Protein AF-A0A553FPB8-F1 (afdb_monomer)

Radius of gyration: 17.16 Å; Cα contacts (8 Å, |Δi|>4): 167; chains: 1; bounding box: 41×27×42 Å

Sequence (111 aa):
MKLQTGIYKVKLKTLIEEFAILQVYHRDRKTYYRINNGIENDIDWLTERNPCIVVKQLNQLNVQTARMEIKFRDDEGDYYSFPASNVDVIRQLFQTFPEVARALGSKIRAR

Nearest PDB structures (foldseek):
  3ua0-assembly1_B-2  TM=3.317E-01  e=4.230E+00  Bombyx mori

Foldseek 3Di:
DDDDAAWFWKFWPDPDGDIWIWGWDDDPNAIWIDTNLDDIDHPCCCVPPIPIGTDGTDPDDDDPWDKDWDWDADPVGDIDIDIDIDPVVVVVVCLVPVVVCVVSVHPDDND

Mean predicted aligned error: 10.18 Å

Solvent-accessible surface area (backbone atoms only — not comparable to full-atom values): 6867 Å² total; per-residue (Å²): 134,90,78,68,72,46,40,28,40,25,38,46,76,57,101,54,96,41,76,46,43,36,38,34,43,76,54,97,94,40,67,39,38,20,57,71,71,47,72,82,35,54,68,64,49,45,68,74,77,52,48,54,46,82,73,45,79,49,92,76,82,87,81,88,75,45,78,46,74,52,73,51,65,55,97,90,66,53,78,46,75,50,78,47,57,52,55,67,62,52,50,50,49,33,68,76,37,42,65,61,29,41,75,70,66,39,86,70,70,85,128

pLDDT: mean 77.62, std 11.14, range [42.59, 94.19]

Structure (mmCIF, N/CA/C/O backbone):
data_AF-A0A553FPB8-F1
#
_entry.id   AF-A0A553FPB8-F1
#
loop_
_atom_site.group_PDB
_atom_site.id
_atom_site.type_symbol
_atom_site.label_atom_id
_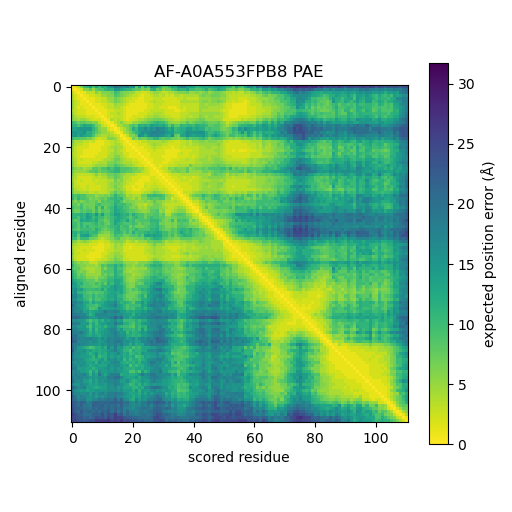atom_site.label_alt_id
_atom_site.label_comp_id
_atom_site.label_asym_id
_atom_site.label_entity_id
_atom_site.label_seq_id
_atom_site.pdbx_PDB_ins_code
_atom_site.Cartn_x
_atom_site.Cartn_y
_atom_site.Cartn_z
_atom_site.occupancy
_atom_site.B_iso_or_equiv
_atom_site.auth_seq_id
_atom_site.auth_comp_id
_atom_site.auth_asym_id
_atom_site.auth_atom_id
_atom_site.pdbx_PDB_model_num
ATOM 1 N N . MET A 1 1 ? -11.415 -6.467 18.719 1.00 59.34 1 MET A N 1
ATOM 2 C CA . MET A 1 1 ? -11.822 -5.111 18.274 1.00 59.34 1 MET A CA 1
ATOM 3 C C . MET A 1 1 ? -12.445 -5.222 16.883 1.00 59.34 1 MET A C 1
ATOM 5 O O . MET A 1 1 ? -11.793 -5.778 16.011 1.00 59.34 1 MET A O 1
ATOM 9 N N . LYS A 1 2 ? -13.694 -4.779 16.663 1.00 72.94 2 LYS A N 1
ATOM 10 C CA . LYS A 1 2 ? -14.336 -4.824 15.331 1.00 72.94 2 LYS A CA 1
ATOM 11 C C . LYS A 1 2 ? -14.095 -3.499 14.600 1.00 72.94 2 LYS A C 1
ATOM 13 O O . LYS A 1 2 ? -14.783 -2.523 14.873 1.00 72.94 2 LYS A O 1
ATOM 18 N N . LEU A 1 3 ? -13.093 -3.460 13.723 1.00 83.12 3 LEU A N 1
ATOM 19 C CA . LEU A 1 3 ? -12.855 -2.315 12.838 1.00 83.12 3 LEU A CA 1
ATOM 20 C C . LEU A 1 3 ? -13.859 -2.331 11.680 1.00 83.12 3 LEU A C 1
ATOM 22 O O . LEU A 1 3 ? -14.212 -3.402 11.183 1.00 83.12 3 LEU A O 1
ATOM 26 N N . GLN A 1 4 ? -14.305 -1.149 11.259 1.00 89.31 4 GLN A N 1
ATOM 27 C CA . GLN A 1 4 ? -15.120 -0.994 10.055 1.00 89.31 4 GLN A CA 1
ATOM 28 C C . GLN A 1 4 ? -14.233 -1.041 8.805 1.00 89.31 4 GLN A C 1
ATOM 30 O O . GLN A 1 4 ? -13.012 -0.918 8.889 1.00 89.31 4 GLN A O 1
ATOM 35 N N . THR A 1 5 ? -14.845 -1.215 7.631 1.00 89.88 5 THR A N 1
ATOM 36 C CA . THR A 1 5 ? -14.122 -1.080 6.360 1.00 89.88 5 THR A CA 1
ATOM 37 C C . THR A 1 5 ? -13.544 0.324 6.232 1.00 89.88 5 THR A C 1
ATOM 39 O O . THR A 1 5 ? -14.249 1.315 6.419 1.00 89.88 5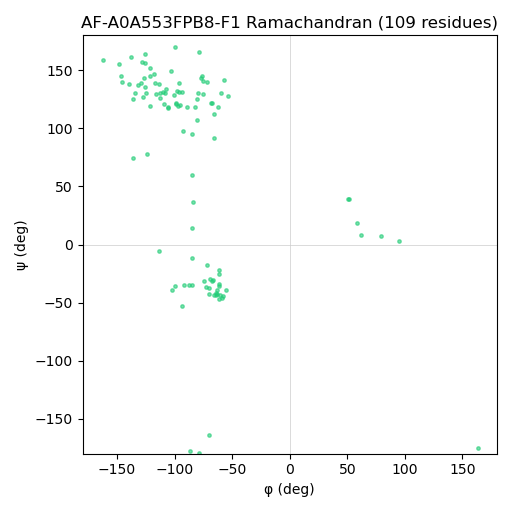 THR A O 1
ATOM 42 N N . GLY A 1 6 ? -12.262 0.413 5.895 1.00 90.00 6 GLY A N 1
ATOM 43 C CA . GLY A 1 6 ? -11.573 1.688 5.794 1.00 90.00 6 GLY A CA 1
ATOM 44 C C . GLY A 1 6 ? -10.059 1.556 5.797 1.00 90.00 6 GLY A C 1
ATOM 45 O O . GLY A 1 6 ? -9.495 0.461 5.786 1.00 90.00 6 GLY A O 1
ATOM 46 N N . ILE A 1 7 ? -9.405 2.712 5.806 1.00 90.25 7 ILE A N 1
ATOM 47 C CA . ILE A 1 7 ? -7.955 2.842 5.883 1.00 90.25 7 ILE A CA 1
ATOM 48 C C . ILE A 1 7 ? -7.622 3.421 7.255 1.00 90.25 7 ILE A C 1
ATOM 50 O O . ILE A 1 7 ? -8.218 4.409 7.671 1.00 90.25 7 ILE A O 1
ATOM 54 N N . TYR A 1 8 ? -6.677 2.822 7.965 1.00 90.94 8 TYR A N 1
ATOM 55 C CA . TYR A 1 8 ? -6.286 3.204 9.316 1.00 90.94 8 TYR A CA 1
ATOM 56 C C . TYR A 1 8 ? -4.783 3.444 9.385 1.00 90.94 8 TYR A C 1
ATOM 58 O O . TYR A 1 8 ? -3.992 2.729 8.776 1.00 90.94 8 TYR A O 1
ATOM 66 N N . LYS A 1 9 ? -4.380 4.438 10.173 1.00 91.62 9 LYS A N 1
ATOM 67 C CA . LYS A 1 9 ? -3.004 4.580 10.639 1.00 91.62 9 LYS A CA 1
ATOM 68 C C . LYS A 1 9 ? -2.812 3.632 11.815 1.00 91.62 9 LYS A C 1
ATOM 70 O O . LYS A 1 9 ? -3.538 3.736 12.807 1.00 91.62 9 LYS A O 1
ATOM 75 N N . VAL A 1 10 ? -1.815 2.764 11.729 1.00 90.38 10 VAL A N 1
ATOM 76 C CA . VAL A 1 10 ? -1.404 1.895 12.835 1.00 90.38 10 VAL A CA 1
ATOM 77 C C . VAL A 1 10 ? 0.029 2.203 13.240 1.00 90.38 10 VAL A C 1
ATOM 79 O O . VAL A 1 10 ? 0.845 2.579 12.401 1.00 90.38 10 VAL A O 1
ATOM 82 N N . LYS A 1 11 ? 0.328 2.072 14.530 1.00 89.75 11 LYS A N 1
ATOM 83 C CA . LYS A 1 11 ? 1.692 2.078 15.059 1.00 89.75 11 LYS A CA 1
ATOM 84 C C . LYS A 1 11 ? 2.146 0.631 15.193 1.00 89.75 11 LYS A C 1
ATOM 86 O O . LYS A 1 11 ? 1.486 -0.141 15.894 1.00 89.75 11 LYS A O 1
ATOM 91 N N . LEU A 1 12 ? 3.222 0.263 14.508 1.00 85.25 12 LEU A N 1
ATOM 92 C CA . LEU A 1 12 ? 3.823 -1.059 14.649 1.00 85.25 12 LEU A CA 1
ATOM 93 C C . LEU A 1 12 ? 4.586 -1.116 15.976 1.00 85.25 12 LEU A C 1
ATOM 95 O O . LEU A 1 12 ? 5.209 -0.135 16.380 1.00 85.25 12 LEU A O 1
ATOM 99 N N . LYS A 1 13 ? 4.524 -2.249 16.680 1.00 76.56 13 LYS A N 1
ATOM 100 C CA . LYS A 1 13 ? 5.360 -2.486 17.866 1.00 76.56 13 LYS A CA 1
ATOM 101 C C . LYS A 1 13 ? 6.731 -3.029 17.448 1.00 76.56 13 LYS A C 1
ATOM 103 O O . LYS A 1 13 ? 7.093 -4.146 17.800 1.00 76.56 13 LYS A O 1
ATOM 108 N N . THR A 1 14 ? 7.462 -2.260 16.651 1.00 72.31 14 THR A N 1
ATOM 109 C CA . THR A 1 14 ? 8.851 -2.549 16.271 1.00 72.31 14 THR A CA 1
ATOM 110 C C . THR A 1 14 ? 9.818 -1.719 17.127 1.00 72.31 14 THR A C 1
ATOM 112 O O . THR A 1 14 ? 9.398 -0.848 17.889 1.00 72.31 14 THR A O 1
ATOM 115 N N . LEU A 1 15 ? 11.122 -2.014 17.045 1.00 61.19 15 LEU A N 1
ATOM 116 C CA . LEU A 1 15 ? 12.182 -1.284 17.767 1.00 61.19 15 LEU A CA 1
ATOM 117 C C . LEU A 1 15 ? 12.271 0.202 17.373 1.00 61.19 15 LEU A C 1
ATOM 119 O O . LEU A 1 15 ? 12.799 1.011 18.128 1.00 61.19 15 LEU A O 1
ATOM 123 N N . ILE A 1 16 ? 11.756 0.547 16.194 1.00 69.88 16 ILE A N 1
ATOM 124 C CA . ILE A 1 16 ? 11.711 1.899 15.645 1.00 69.88 16 ILE A CA 1
ATOM 125 C C . ILE A 1 16 ? 10.240 2.306 15.583 1.00 69.88 16 ILE A C 1
ATOM 127 O O . ILE A 1 16 ? 9.393 1.495 15.216 1.00 69.88 16 ILE A O 1
ATOM 131 N N . GLU A 1 17 ? 9.912 3.548 15.948 1.00 65.81 17 GLU A N 1
ATOM 132 C CA . GLU A 1 17 ? 8.542 4.046 15.811 1.00 65.81 17 GLU A CA 1
ATOM 133 C C . GLU A 1 17 ? 8.149 4.148 14.334 1.00 65.81 17 GLU A C 1
ATOM 135 O O . GLU A 1 17 ? 8.337 5.174 13.684 1.00 65.81 17 GLU A O 1
ATOM 140 N N . GLU A 1 18 ? 7.561 3.077 13.812 1.00 82.88 18 GLU A N 1
ATOM 141 C CA . GLU A 1 18 ? 7.079 3.022 12.442 1.00 82.88 18 GLU A CA 1
ATOM 142 C C . GLU A 1 18 ? 5.553 3.034 12.402 1.00 82.88 18 GLU A C 1
ATOM 144 O O . G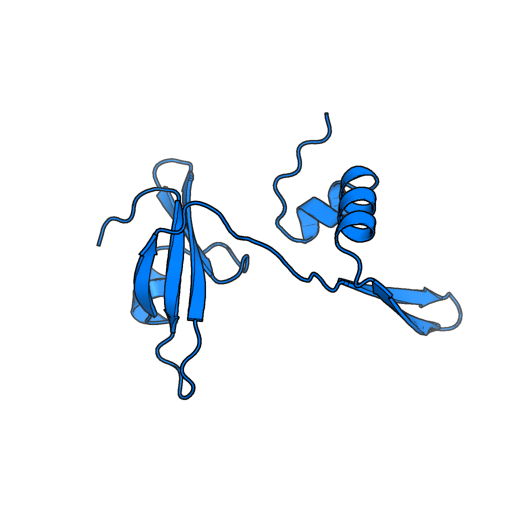LU A 1 18 ? 4.849 2.283 13.092 1.00 82.88 18 GLU A O 1
ATOM 149 N N . PHE A 1 19 ? 5.028 3.922 11.563 1.00 88.19 19 PHE A N 1
ATOM 150 C CA . PHE A 1 19 ? 3.616 3.947 11.232 1.00 88.19 19 PHE A CA 1
ATOM 151 C C . PHE A 1 19 ? 3.382 3.196 9.934 1.00 88.19 19 PHE A C 1
ATOM 153 O O . PHE A 1 19 ? 4.119 3.360 8.966 1.00 88.19 19 PHE A O 1
ATOM 160 N N . ALA A 1 20 ? 2.302 2.429 9.901 1.00 87.62 20 ALA A N 1
ATOM 161 C CA . ALA A 1 20 ? 1.870 1.718 8.716 1.00 87.62 20 ALA A CA 1
ATOM 162 C C . ALA A 1 20 ? 0.418 2.059 8.378 1.00 87.62 20 ALA A C 1
ATOM 164 O O . ALA A 1 20 ? -0.338 2.597 9.199 1.00 87.62 20 ALA A O 1
ATOM 165 N N . ILE A 1 21 ? 0.028 1.729 7.152 1.00 89.38 21 ILE A N 1
ATOM 166 C CA . ILE A 1 21 ? -1.352 1.824 6.694 1.00 89.38 21 ILE A CA 1
ATOM 167 C C . ILE A 1 21 ? -1.993 0.451 6.833 1.00 89.38 21 ILE A C 1
ATOM 169 O O . ILE A 1 21 ? -1.559 -0.494 6.186 1.00 89.38 21 ILE A O 1
ATOM 173 N N . LEU A 1 22 ? -3.049 0.350 7.631 1.00 88.56 22 LEU A N 1
ATOM 174 C CA . LEU A 1 22 ? -3.903 -0.826 7.711 1.00 88.56 22 LEU A CA 1
ATOM 175 C C . LEU A 1 22 ? -5.158 -0.607 6.865 1.00 88.56 22 LEU A C 1
ATOM 177 O O . LEU A 1 22 ? -5.937 0.304 7.126 1.00 88.56 22 LEU A O 1
ATOM 181 N N . GLN A 1 23 ? -5.387 -1.462 5.880 1.00 88.81 23 GLN A N 1
ATOM 182 C CA . GLN A 1 23 ? -6.647 -1.533 5.150 1.00 88.81 23 GLN A CA 1
ATOM 183 C C . GLN A 1 23 ? -7.519 -2.630 5.741 1.00 88.81 23 GLN A C 1
ATOM 185 O O . GLN A 1 23 ? -7.065 -3.762 5.902 1.00 88.81 23 GLN A O 1
ATOM 190 N N . VAL A 1 24 ? -8.774 -2.291 6.011 1.00 89.31 24 VAL A N 1
ATOM 191 C CA . VAL A 1 24 ? -9.813 -3.208 6.477 1.00 89.31 24 VAL A CA 1
ATOM 192 C C . VAL A 1 24 ? -10.895 -3.265 5.410 1.00 89.31 24 VAL A C 1
ATOM 194 O O . VAL A 1 24 ? -11.368 -2.223 4.956 1.00 89.31 24 VAL A O 1
ATOM 197 N N . TYR A 1 25 ? -11.295 -4.462 5.001 1.00 88.62 25 TYR A N 1
ATOM 198 C CA . TYR A 1 25 ? -12.408 -4.665 4.070 1.00 88.62 25 TYR A CA 1
ATOM 199 C C . TYR A 1 25 ? -13.126 -5.977 4.373 1.00 88.62 25 TYR A C 1
ATOM 201 O O . TYR A 1 25 ? -12.549 -6.902 4.945 1.00 88.62 25 TYR A O 1
ATOM 209 N N . HIS A 1 26 ? -14.396 -6.057 3.980 1.00 86.56 26 HIS A N 1
ATOM 210 C CA . HIS A 1 26 ? -15.206 -7.261 4.139 1.00 86.56 26 HIS A CA 1
ATOM 211 C C . HIS A 1 26 ? -15.429 -7.941 2.789 1.00 86.56 26 HIS A C 1
ATOM 213 O O . HIS A 1 26 ? -15.775 -7.288 1.803 1.00 86.56 26 HIS A O 1
ATOM 219 N N . ARG A 1 27 ? -15.247 -9.258 2.750 1.00 84.25 27 ARG A N 1
ATOM 220 C CA . ARG A 1 27 ? -15.529 -10.110 1.590 1.00 84.25 27 ARG A CA 1
ATOM 221 C C . ARG A 1 27 ? -16.026 -11.460 2.101 1.00 84.25 27 ARG A C 1
ATOM 223 O O . ARG A 1 27 ? -15.526 -11.946 3.105 1.00 84.25 27 ARG A O 1
ATOM 230 N N . ASP A 1 28 ? -17.031 -12.046 1.453 1.00 85.44 28 ASP A N 1
ATOM 231 C CA . ASP A 1 28 ? -17.542 -13.387 1.788 1.00 85.44 28 ASP A CA 1
ATOM 232 C C . ASP A 1 28 ? -17.875 -13.563 3.291 1.00 85.44 28 ASP A C 1
ATOM 234 O O . ASP A 1 28 ? -17.603 -14.596 3.898 1.00 85.44 28 ASP A O 1
ATOM 238 N N . ARG A 1 29 ? -18.446 -12.512 3.911 1.00 83.06 29 ARG A N 1
ATOM 239 C CA . ARG A 1 29 ? -18.754 -12.398 5.359 1.00 83.06 29 ARG A CA 1
ATOM 240 C C . ARG A 1 29 ? -17.542 -12.462 6.303 1.00 83.06 29 ARG A C 1
ATOM 242 O O . ARG A 1 29 ? -17.723 -12.483 7.518 1.00 83.06 29 ARG A O 1
ATOM 249 N N . LYS A 1 30 ? -16.322 -12.444 5.769 1.00 84.69 30 LYS A N 1
ATOM 250 C CA . LYS A 1 30 ? -15.068 -12.365 6.520 1.00 84.69 30 LYS A CA 1
ATOM 251 C C . LYS A 1 30 ? -14.493 -10.954 6.460 1.00 84.69 30 LYS A C 1
ATOM 253 O O . LYS A 1 30 ? -14.698 -10.215 5.495 1.00 84.69 30 LYS A O 1
ATOM 258 N N . THR A 1 31 ? -13.787 -10.575 7.518 1.00 85.25 31 THR A N 1
ATOM 259 C CA . THR A 1 31 ? -13.022 -9.327 7.577 1.00 85.25 31 THR A CA 1
ATOM 260 C C . THR A 1 31 ? -11.573 -9.635 7.270 1.00 85.25 31 THR A C 1
ATOM 262 O O . THR A 1 31 ? -11.002 -10.554 7.852 1.00 85.25 31 THR A O 1
ATOM 265 N N . TYR A 1 32 ? -10.996 -8.842 6.382 1.00 85.94 32 TYR A N 1
ATOM 266 C CA . TYR A 1 32 ? -9.630 -8.991 5.925 1.00 85.94 32 TYR A CA 1
ATOM 267 C C . TYR A 1 32 ? -8.825 -7.737 6.206 1.00 85.94 32 TYR A C 1
ATOM 269 O O . TYR A 1 32 ? -9.352 -6.618 6.213 1.00 85.94 32 TYR A O 1
ATOM 277 N N . TYR A 1 33 ? -7.529 -7.952 6.386 1.00 85.94 33 TYR A N 1
ATOM 278 C CA . TYR A 1 33 ? -6.578 -6.937 6.792 1.00 85.94 33 TYR A CA 1
ATOM 279 C C . TYR A 1 33 ? -5.378 -6.936 5.846 1.00 85.94 33 TYR A C 1
ATOM 281 O O . TYR A 1 33 ? -4.896 -7.991 5.434 1.00 85.94 33 TYR A O 1
ATOM 289 N N . ARG A 1 34 ? -4.890 -5.747 5.480 1.00 86.06 34 ARG A N 1
ATOM 290 C CA . ARG A 1 34 ? -3.625 -5.571 4.744 1.00 86.06 34 ARG A CA 1
ATOM 291 C C . ARG A 1 34 ? -2.831 -4.434 5.356 1.00 86.06 34 ARG A C 1
ATOM 293 O O . ARG A 1 34 ? -3.346 -3.322 5.447 1.00 86.06 34 ARG A O 1
ATOM 300 N N . ILE A 1 35 ? -1.584 -4.690 5.731 1.00 84.81 35 ILE A N 1
ATOM 301 C CA . ILE A 1 35 ? -0.647 -3.634 6.128 1.00 84.81 35 ILE A CA 1
ATOM 302 C C . ILE A 1 35 ? 0.176 -3.216 4.906 1.00 84.81 35 ILE A C 1
ATOM 304 O O . ILE A 1 35 ? 0.698 -4.075 4.205 1.00 84.81 35 ILE A O 1
ATOM 308 N N . ASN A 1 36 ? 0.278 -1.910 4.644 1.00 81.25 36 ASN A N 1
ATOM 309 C CA . ASN A 1 36 ? 1.057 -1.304 3.555 1.00 81.25 36 ASN A CA 1
ATOM 310 C C . ASN A 1 36 ? 0.787 -1.926 2.170 1.00 81.25 36 ASN A C 1
ATOM 312 O O . ASN A 1 36 ? 1.708 -2.106 1.382 1.00 81.25 36 ASN A O 1
ATOM 316 N N . ASN A 1 37 ? -0.475 -2.268 1.876 1.00 70.81 37 ASN A N 1
ATOM 317 C CA . ASN A 1 37 ? -0.881 -2.997 0.661 1.00 70.81 37 ASN A CA 1
ATOM 318 C C . ASN A 1 37 ? -0.219 -4.378 0.478 1.00 70.81 37 ASN A C 1
ATOM 320 O O . ASN A 1 37 ? -0.229 -4.916 -0.625 1.00 70.81 37 ASN A O 1
ATOM 324 N N . GLY A 1 38 ? 0.333 -4.964 1.542 1.00 70.62 38 GLY A N 1
ATOM 325 C CA . GLY A 1 38 ? 0.890 -6.310 1.530 1.00 70.62 38 GLY A CA 1
ATOM 326 C C . GLY A 1 38 ? -0.174 -7.404 1.405 1.00 70.62 38 GLY A C 1
ATOM 327 O O . GLY A 1 38 ? -1.332 -7.163 1.053 1.00 70.62 38 GLY A O 1
ATOM 328 N N . ILE A 1 39 ? 0.240 -8.630 1.722 1.00 75.12 39 ILE A N 1
ATOM 329 C CA . ILE A 1 39 ? -0.603 -9.826 1.631 1.00 75.12 39 ILE A CA 1
ATOM 330 C C . ILE A 1 39 ? -1.873 -9.657 2.482 1.00 75.12 39 ILE A C 1
ATOM 332 O O . ILE A 1 39 ? -1.863 -9.064 3.564 1.00 75.12 39 ILE A O 1
ATOM 336 N N . GLU A 1 40 ? -2.983 -10.164 1.953 1.00 79.88 40 GLU A N 1
ATOM 337 C CA . GLU A 1 40 ? -4.256 -10.272 2.659 1.00 79.88 40 GLU A CA 1
ATOM 338 C C . GLU A 1 40 ? -4.135 -11.291 3.786 1.00 79.88 40 GLU A C 1
ATOM 340 O O . GLU A 1 40 ? -3.803 -12.447 3.546 1.00 79.88 40 GLU A O 1
ATOM 345 N N . ASN A 1 41 ? -4.403 -10.851 5.010 1.00 76.56 41 ASN A N 1
ATOM 346 C CA . ASN A 1 41 ? -4.359 -11.703 6.186 1.00 76.56 41 ASN A CA 1
ATOM 347 C C . ASN A 1 41 ? -5.684 -11.633 6.953 1.00 76.56 41 ASN A C 1
ATOM 349 O O . ASN A 1 41 ? -6.442 -10.658 6.852 1.00 76.56 41 ASN A O 1
ATOM 353 N N . ASP A 1 42 ? -5.958 -12.686 7.714 1.00 75.62 42 ASP A N 1
ATOM 354 C CA . ASP A 1 42 ? -7.052 -12.733 8.675 1.00 75.62 42 ASP A CA 1
ATOM 355 C C . ASP A 1 42 ? -6.696 -11.987 9.974 1.00 75.62 42 ASP A C 1
ATOM 357 O O . ASP A 1 42 ? -5.650 -11.342 10.098 1.00 75.62 42 ASP A O 1
ATOM 361 N N . ILE A 1 43 ? -7.635 -11.990 10.921 1.00 68.75 43 ILE A N 1
ATOM 362 C CA . ILE A 1 43 ? -7.525 -11.213 12.158 1.00 68.75 43 ILE A CA 1
ATOM 363 C C . ILE A 1 43 ? -6.399 -11.713 13.070 1.00 68.75 43 ILE A C 1
ATOM 365 O O . ILE A 1 43 ? -5.780 -10.896 13.753 1.00 68.75 43 ILE A O 1
ATOM 369 N N . ASP A 1 44 ? -6.100 -13.012 13.027 1.00 63.59 44 ASP A N 1
ATOM 370 C CA . ASP A 1 44 ? -5.125 -13.658 13.908 1.00 63.59 44 ASP A CA 1
ATOM 371 C C . ASP A 1 44 ? -3.707 -13.155 13.596 1.00 63.59 44 ASP A C 1
ATOM 373 O O . ASP A 1 44 ? -2.889 -12.929 14.492 1.00 63.59 44 ASP A O 1
ATOM 377 N N . TRP A 1 45 ? -3.444 -12.818 12.329 1.00 62.84 45 TRP A N 1
ATOM 378 C CA . TRP A 1 45 ? -2.181 -12.218 11.900 1.00 62.84 45 TRP A CA 1
ATOM 379 C C . TRP A 1 45 ? -1.875 -10.859 12.560 1.00 62.84 45 TRP A C 1
ATOM 381 O O . TRP A 1 45 ? -0.714 -10.571 12.868 1.00 62.84 45 TRP A O 1
ATOM 391 N N . LEU A 1 46 ? -2.893 -10.026 12.813 1.00 64.31 46 LEU A N 1
ATOM 392 C CA . LEU A 1 46 ? -2.727 -8.707 13.446 1.00 64.31 46 LEU A CA 1
ATOM 393 C C . LEU A 1 46 ? -2.458 -8.789 14.949 1.00 64.31 46 LEU A C 1
ATOM 395 O O . LEU A 1 46 ? -1.814 -7.900 15.508 1.00 64.31 46 LEU A O 1
ATOM 399 N N . THR A 1 47 ? -2.997 -9.805 15.618 1.00 65.00 47 THR A N 1
ATOM 400 C CA . THR A 1 47 ? -2.893 -9.953 17.073 1.00 65.00 47 THR A CA 1
ATOM 401 C C . THR A 1 47 ? -1.689 -10.781 17.493 1.00 65.00 47 THR A C 1
ATOM 403 O O . THR A 1 47 ? -1.080 -10.457 18.510 1.00 65.00 47 THR A O 1
ATOM 406 N N . GLU A 1 48 ? -1.318 -11.801 16.717 1.00 65.31 48 GLU A N 1
ATOM 407 C CA . GLU A 1 48 ? -0.281 -12.760 17.113 1.00 65.31 48 GLU A CA 1
ATOM 408 C C . GLU A 1 48 ? 1.069 -12.509 16.435 1.00 65.31 48 GLU A C 1
ATOM 410 O O . GLU A 1 48 ? 2.109 -12.636 17.078 1.00 65.31 48 GLU A O 1
ATOM 415 N N . ARG A 1 49 ? 1.077 -12.138 15.146 1.00 63.12 49 ARG A N 1
ATOM 416 C CA . ARG A 1 49 ? 2.321 -12.045 14.356 1.00 63.12 49 ARG A CA 1
ATOM 417 C 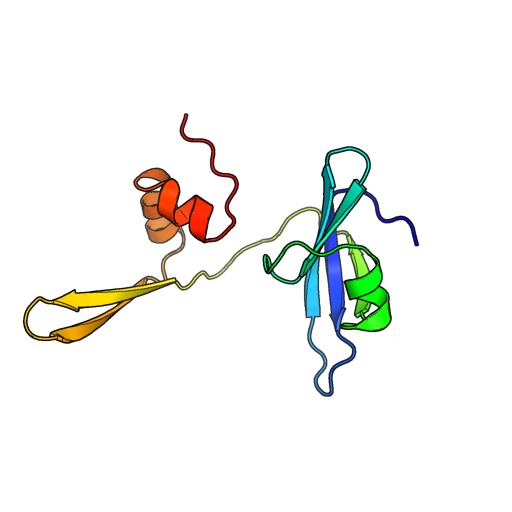C . ARG A 1 49 ? 2.872 -10.633 14.218 1.00 63.12 49 ARG A C 1
ATOM 419 O O . ARG A 1 49 ? 4.085 -10.465 14.210 1.00 63.12 49 ARG A O 1
ATOM 426 N N . ASN A 1 50 ? 2.009 -9.626 14.104 1.00 66.94 50 ASN A N 1
ATOM 427 C CA . ASN A 1 50 ? 2.418 -8.225 13.968 1.00 66.94 50 ASN A CA 1
ATOM 428 C C . ASN A 1 50 ? 1.562 -7.322 14.859 1.00 66.94 50 ASN A C 1
ATOM 430 O O . ASN A 1 50 ? 0.689 -6.606 14.353 1.00 66.94 50 ASN A O 1
ATOM 434 N N . PRO A 1 51 ? 1.792 -7.338 16.186 1.00 72.50 51 PRO A N 1
ATOM 435 C CA . PRO A 1 51 ? 0.986 -6.558 17.103 1.00 72.50 51 PRO A CA 1
ATOM 436 C C . PRO A 1 51 ? 1.142 -5.073 16.777 1.00 72.50 51 PRO A C 1
ATOM 438 O O . PRO A 1 51 ? 2.226 -4.492 16.865 1.00 72.50 51 PRO A O 1
ATOM 441 N N . CYS A 1 52 ? 0.036 -4.441 16.407 1.00 82.31 52 CYS A N 1
ATOM 442 C CA . CYS A 1 52 ? -0.012 -3.019 16.110 1.00 82.31 52 CYS A CA 1
ATOM 443 C C . CYS A 1 52 ? -1.135 -2.337 16.891 1.00 82.31 52 CYS A C 1
ATOM 445 O O . CYS A 1 52 ? -2.090 -2.965 17.348 1.00 82.31 52 CYS A O 1
ATOM 447 N N . ILE A 1 53 ? -0.996 -1.028 17.075 1.00 87.75 53 ILE A N 1
ATOM 448 C CA . ILE A 1 53 ? -1.976 -0.198 17.772 1.00 87.75 53 ILE A CA 1
ATOM 449 C C . ILE A 1 53 ? -2.654 0.683 16.732 1.00 87.75 53 ILE A C 1
ATOM 451 O O . ILE A 1 53 ? -1.988 1.458 16.043 1.00 87.75 53 ILE A O 1
ATOM 455 N N . VAL A 1 54 ? -3.977 0.578 16.614 1.00 88.25 54 VAL A N 1
ATOM 456 C CA . VAL A 1 54 ? -4.755 1.482 15.759 1.00 88.25 54 VAL A CA 1
ATOM 457 C C . VAL A 1 54 ? -4.727 2.878 16.365 1.00 88.25 54 VAL A C 1
ATOM 459 O O . VAL A 1 54 ? -5.136 3.072 17.503 1.00 88.25 54 VAL A O 1
ATOM 462 N N . VAL A 1 55 ? -4.231 3.844 15.592 1.00 91.00 55 VAL A N 1
ATOM 463 C CA . VAL A 1 55 ? -4.103 5.243 16.017 1.00 91.00 55 VAL A CA 1
ATOM 464 C C . VAL A 1 55 ? -5.332 6.040 15.594 1.00 91.00 55 VAL A C 1
ATOM 466 O O . VAL A 1 55 ? -5.940 6.718 16.414 1.00 91.00 55 VAL A O 1
ATOM 469 N N . LYS A 1 56 ? -5.689 5.989 14.303 1.00 92.50 56 LYS A N 1
ATOM 470 C CA . LYS A 1 56 ? -6.859 6.691 13.749 1.00 92.50 56 LYS A CA 1
ATOM 471 C C . LYS A 1 56 ? -7.281 6.136 12.393 1.00 92.50 56 LYS A C 1
ATOM 473 O O . LYS A 1 56 ? -6.460 5.563 11.680 1.00 92.50 56 LYS A O 1
ATOM 478 N N . GLN A 1 57 ? -8.531 6.379 12.011 1.00 92.50 57 GLN A N 1
ATOM 479 C CA . GLN A 1 57 ? -8.997 6.193 10.637 1.00 92.50 57 GLN A CA 1
ATOM 480 C C . GLN A 1 57 ? -8.512 7.347 9.746 1.00 92.50 57 GLN A C 1
ATOM 482 O O . GLN A 1 57 ? -8.385 8.489 10.193 1.00 92.50 57 GLN A O 1
ATOM 487 N N . LEU A 1 58 ? -8.199 7.037 8.492 1.00 88.94 58 LEU A N 1
ATOM 488 C CA . LEU A 1 58 ? -7.755 7.969 7.464 1.00 88.94 58 LEU A CA 1
ATOM 489 C C . LEU A 1 58 ? -8.840 8.058 6.390 1.00 88.94 58 LEU A C 1
ATOM 491 O O . LEU A 1 58 ? -9.241 7.043 5.825 1.00 88.94 58 LEU A O 1
ATOM 495 N N . ASN A 1 59 ? -9.287 9.278 6.097 1.00 82.12 59 ASN A N 1
ATOM 496 C CA . ASN A 1 59 ? -10.325 9.515 5.091 1.00 82.12 59 ASN A CA 1
ATOM 497 C C . ASN A 1 59 ? -9.731 9.676 3.687 1.00 82.12 59 ASN A C 1
ATOM 499 O O . ASN A 1 59 ? -10.334 9.256 2.706 1.00 82.12 59 ASN A O 1
ATOM 503 N N . GLN A 1 60 ? -8.541 10.277 3.594 1.00 76.88 60 GLN A N 1
ATOM 504 C CA . GLN A 1 60 ? -7.808 10.486 2.349 1.00 76.88 60 GLN A CA 1
ATOM 505 C C . GLN A 1 60 ? -6.304 10.388 2.614 1.00 76.88 60 GLN A C 1
ATOM 507 O O . GLN A 1 60 ? -5.818 10.794 3.672 1.00 76.88 60 GLN A O 1
ATOM 512 N N . LEU A 1 61 ? -5.573 9.846 1.643 1.00 77.62 61 LEU A N 1
ATOM 513 C CA . LEU A 1 61 ? -4.115 9.828 1.633 1.00 77.62 61 LEU A CA 1
ATOM 514 C C . LEU A 1 61 ? -3.641 10.855 0.608 1.00 77.62 61 LEU A C 1
ATOM 516 O O . LEU A 1 61 ? -3.940 10.723 -0.577 1.00 77.62 61 LEU A O 1
ATOM 520 N N . ASN A 1 62 ? -2.900 11.864 1.061 1.00 77.69 62 ASN A N 1
ATOM 521 C CA . ASN A 1 62 ? -2.215 12.777 0.156 1.00 77.69 62 ASN A CA 1
ATOM 522 C C . ASN A 1 62 ? -0.867 12.159 -0.238 1.00 77.69 62 ASN A C 1
ATOM 524 O O . ASN A 1 62 ? 0.106 12.241 0.512 1.00 77.69 62 ASN A O 1
ATOM 528 N N . VAL A 1 63 ? -0.838 11.477 -1.380 1.00 73.38 63 VAL A N 1
ATOM 529 C CA . VAL A 1 63 ? 0.381 10.856 -1.907 1.00 73.38 63 VAL A CA 1
ATOM 530 C C . VAL A 1 63 ? 1.212 11.931 -2.603 1.00 73.38 63 VAL A C 1
ATOM 532 O O . VAL A 1 63 ? 0.850 12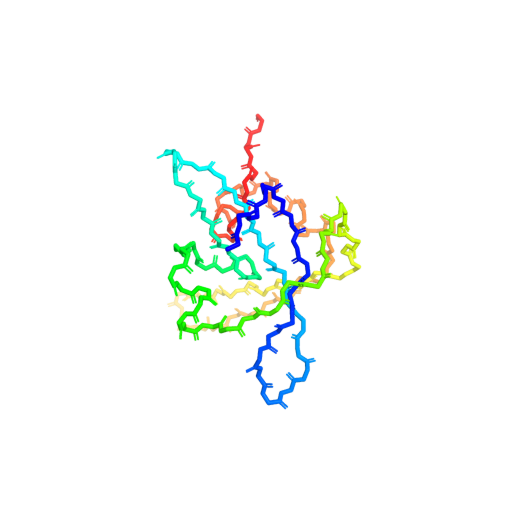.378 -3.686 1.00 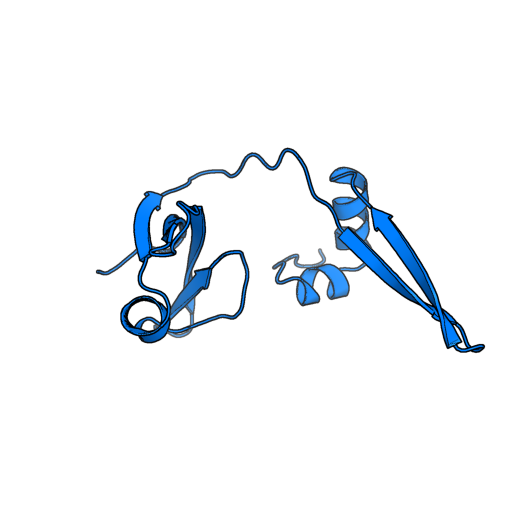73.38 63 VAL A O 1
ATOM 535 N N . GLN A 1 64 ? 2.321 12.334 -1.980 1.00 73.12 64 GLN A N 1
ATOM 536 C CA . GLN A 1 64 ? 3.226 13.354 -2.529 1.00 73.12 64 GLN A CA 1
ATOM 537 C C . GLN A 1 64 ? 4.252 12.771 -3.508 1.00 73.12 64 GLN A C 1
ATOM 539 O O . GLN A 1 64 ? 4.584 13.405 -4.504 1.00 73.12 64 GLN A O 1
ATOM 544 N N . THR A 1 65 ? 4.715 11.545 -3.249 1.00 71.25 65 THR A N 1
ATOM 545 C CA . THR A 1 65 ? 5.765 10.883 -4.033 1.00 71.25 65 THR A CA 1
ATOM 546 C C . THR A 1 65 ? 5.417 9.411 -4.213 1.00 71.25 65 THR A C 1
ATOM 548 O O . THR A 1 65 ? 4.999 8.751 -3.262 1.00 71.25 65 THR A O 1
ATOM 551 N N . ALA A 1 66 ? 5.625 8.878 -5.416 1.00 72.00 66 ALA A N 1
ATOM 552 C CA . ALA A 1 66 ? 5.596 7.444 -5.686 1.00 72.00 66 ALA A CA 1
ATOM 553 C C . ALA A 1 66 ? 6.832 7.075 -6.503 1.00 72.00 66 ALA A C 1
ATOM 555 O O . ALA A 1 66 ? 7.193 7.792 -7.430 1.00 72.00 66 ALA A O 1
ATOM 556 N N . ARG A 1 67 ? 7.483 5.962 -6.165 1.00 74.75 67 ARG A N 1
ATOM 557 C CA . ARG A 1 67 ? 8.635 5.446 -6.906 1.00 74.75 67 ARG A CA 1
ATOM 558 C C . ARG A 1 67 ? 8.355 4.008 -7.311 1.00 74.75 67 ARG A C 1
ATOM 560 O O . ARG A 1 67 ? 7.973 3.197 -6.475 1.00 74.75 67 ARG A O 1
ATOM 567 N N . MET A 1 68 ? 8.561 3.716 -8.582 1.00 76.88 68 MET A N 1
ATOM 568 C CA . MET A 1 68 ? 8.499 2.388 -9.171 1.00 76.88 68 MET A CA 1
ATOM 569 C C . MET A 1 68 ? 9.853 2.095 -9.806 1.00 76.88 68 MET A C 1
ATOM 571 O O . MET A 1 68 ? 10.515 2.996 -10.314 1.00 76.88 68 MET A O 1
ATOM 575 N N . GLU A 1 69 ? 10.283 0.846 -9.751 1.00 82.25 69 GLU A N 1
ATOM 576 C CA . GLU A 1 69 ? 11.508 0.389 -10.394 1.00 82.25 69 GLU A CA 1
ATOM 577 C C . GLU A 1 69 ? 11.118 -0.715 -11.371 1.00 82.25 69 GLU A C 1
ATOM 579 O O . GLU A 1 69 ? 10.526 -1.714 -10.961 1.00 82.25 69 GLU A O 1
ATOM 584 N N . ILE A 1 70 ? 11.396 -0.512 -12.658 1.00 75.00 70 ILE A N 1
ATOM 585 C CA . ILE A 1 70 ? 11.164 -1.533 -13.678 1.00 75.00 70 ILE A CA 1
ATOM 586 C C . ILE A 1 70 ? 12.496 -2.215 -13.938 1.00 75.00 70 ILE A C 1
ATOM 588 O O . ILE A 1 70 ? 13.467 -1.555 -14.303 1.00 75.00 70 ILE A O 1
ATOM 592 N N . LYS A 1 71 ? 12.517 -3.533 -13.736 1.00 81.19 71 LYS A N 1
ATOM 593 C CA . LYS A 1 71 ? 13.676 -4.387 -13.988 1.00 81.19 71 LYS A CA 1
ATOM 594 C C . LYS A 1 71 ? 13.370 -5.305 -15.150 1.00 81.19 71 LYS A C 1
ATOM 596 O O . LYS A 1 71 ? 12.331 -5.962 -15.144 1.00 81.19 71 LYS A O 1
ATOM 601 N N . PHE A 1 72 ? 14.275 -5.366 -16.110 1.00 83.06 72 PHE A N 1
ATOM 602 C CA . PHE A 1 72 ? 14.187 -6.311 -17.210 1.00 83.06 72 PHE A CA 1
ATOM 603 C C . PHE A 1 72 ? 15.553 -6.915 -17.496 1.00 83.06 72 PHE A C 1
ATOM 605 O O . PHE A 1 72 ? 16.586 -6.413 -17.046 1.00 83.06 72 PHE A O 1
ATOM 612 N N . ARG A 1 73 ? 15.510 -8.042 -18.194 1.00 94.19 73 ARG A N 1
ATOM 613 C CA . ARG A 1 73 ? 16.669 -8.794 -18.635 1.00 94.19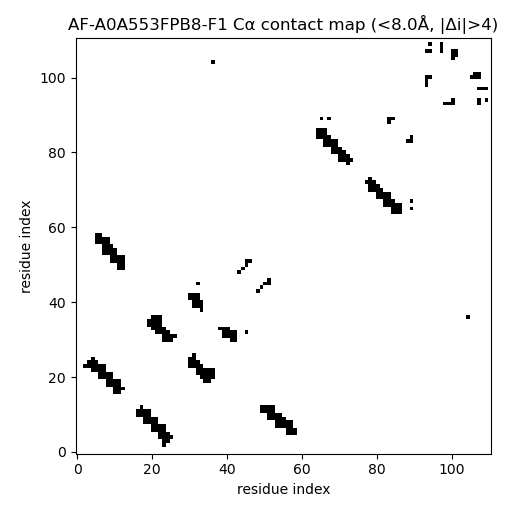 73 ARG A CA 1
ATOM 614 C C . ARG A 1 73 ? 16.547 -8.986 -20.137 1.00 94.19 73 ARG A C 1
ATOM 616 O O . ARG A 1 73 ? 15.441 -9.276 -20.593 1.00 94.19 73 ARG A O 1
ATOM 623 N N . ASP A 1 74 ? 17.630 -8.790 -20.868 1.00 90.75 74 ASP A N 1
ATOM 624 C CA . ASP A 1 74 ? 17.666 -9.103 -22.294 1.00 90.75 74 ASP A CA 1
ATOM 625 C C . ASP A 1 74 ? 18.035 -10.575 -22.553 1.00 90.75 74 ASP A C 1
ATOM 627 O O . ASP A 1 74 ? 18.204 -11.377 -21.628 1.00 90.75 74 ASP A O 1
ATOM 631 N N . ASP A 1 75 ? 18.132 -10.933 -23.830 1.00 92.19 75 ASP A N 1
ATOM 632 C CA . ASP A 1 75 ? 18.462 -12.291 -24.260 1.00 92.19 75 ASP A CA 1
ATOM 633 C C . ASP A 1 75 ? 19.937 -12.657 -23.993 1.00 92.19 75 ASP A C 1
ATOM 635 O O . ASP A 1 75 ? 20.278 -13.840 -23.941 1.00 92.19 75 ASP A O 1
ATOM 639 N N . GLU A 1 76 ? 20.803 -11.661 -23.771 1.00 93.44 76 GLU A N 1
ATOM 640 C CA . GLU A 1 76 ? 22.216 -11.834 -23.405 1.00 93.44 76 GLU A CA 1
ATOM 641 C C . GLU A 1 76 ? 22.400 -12.016 -21.885 1.00 93.44 76 GLU A C 1
ATOM 643 O O . GLU A 1 76 ? 23.442 -12.480 -21.417 1.00 93.44 76 GLU A O 1
ATOM 648 N N . GLY A 1 77 ? 21.345 -11.759 -21.106 1.00 90.19 77 GLY A N 1
ATOM 649 C CA . GLY A 1 77 ? 21.306 -11.933 -19.659 1.00 90.19 77 GLY A CA 1
ATOM 650 C C . GLY A 1 77 ? 21.618 -10.664 -18.867 1.00 90.19 77 GLY A C 1
ATOM 651 O O . GLY A 1 77 ? 21.618 -10.734 -17.627 1.00 90.19 77 GLY A O 1
ATOM 652 N N . ASP A 1 78 ? 21.820 -9.536 -19.547 1.00 92.44 78 ASP A N 1
ATOM 653 C CA . ASP A 1 78 ? 22.125 -8.244 -18.950 1.00 92.44 78 ASP A CA 1
ATOM 654 C C . ASP A 1 78 ? 20.903 -7.661 -18.248 1.00 92.44 78 ASP A C 1
ATOM 656 O O . ASP A 1 78 ? 19.760 -7.758 -18.700 1.00 92.44 78 ASP A O 1
ATOM 660 N N . TYR A 1 79 ? 21.152 -7.064 -17.084 1.00 90.00 79 TYR A N 1
ATOM 661 C CA . TYR A 1 79 ? 20.111 -6.505 -16.237 1.00 90.00 79 TYR A CA 1
ATOM 662 C C . TYR A 1 79 ? 20.026 -4.999 -16.391 1.00 90.00 79 TYR A C 1
ATOM 664 O O . TYR A 1 79 ? 20.984 -4.266 -16.147 1.00 90.00 79 TYR A O 1
ATOM 672 N N . TYR A 1 80 ? 18.812 -4.537 -16.647 1.00 79.12 80 TYR A N 1
ATOM 673 C CA . TYR A 1 80 ? 18.492 -3.126 -16.721 1.00 79.12 80 TYR A CA 1
ATOM 674 C C . TYR A 1 80 ? 17.497 -2.780 -15.625 1.00 79.12 80 TYR A C 1
ATOM 676 O O . TYR A 1 80 ? 16.558 -3.530 -15.347 1.00 79.12 80 TYR A O 1
ATOM 684 N N . SER A 1 81 ? 17.702 -1.625 -14.999 1.00 82.69 81 SER A N 1
ATOM 685 C CA . SER A 1 81 ? 16.758 -1.053 -14.050 1.00 82.69 81 SER A CA 1
ATOM 686 C C . SER A 1 81 ? 16.570 0.420 -14.355 1.00 82.69 81 SER A C 1
ATOM 688 O O . SER A 1 81 ? 17.550 1.156 -14.477 1.00 82.69 81 SER A O 1
ATOM 690 N N . PHE A 1 82 ? 15.319 0.864 -14.449 1.00 74.19 82 PHE A N 1
ATOM 691 C CA . PHE A 1 82 ? 15.016 2.287 -14.529 1.00 74.19 82 PHE A CA 1
ATOM 692 C C . PHE A 1 82 ? 13.983 2.695 -13.470 1.00 74.19 82 PHE A C 1
ATOM 694 O O . PHE A 1 82 ? 12.908 2.090 -13.367 1.00 74.19 82 PHE A O 1
ATOM 701 N N . PRO A 1 83 ? 14.292 3.718 -12.649 1.00 73.94 83 PRO A N 1
ATOM 702 C CA . PRO A 1 83 ? 13.343 4.258 -11.692 1.00 73.94 83 PRO A CA 1
ATOM 703 C C . PRO A 1 83 ? 12.361 5.211 -12.386 1.00 73.94 83 PRO A C 1
ATOM 705 O O . PRO A 1 83 ? 12.761 6.161 -13.052 1.00 73.94 83 PRO A O 1
ATOM 708 N N . ALA A 1 84 ? 11.069 5.018 -12.148 1.00 72.88 84 ALA A N 1
ATOM 709 C CA . ALA A 1 84 ? 10.024 5.992 -12.438 1.00 72.88 84 ALA A CA 1
ATOM 710 C C . ALA A 1 84 ? 9.556 6.619 -11.117 1.00 72.88 84 ALA A C 1
ATOM 712 O O . ALA A 1 84 ? 9.062 5.917 -10.238 1.00 72.88 84 ALA A O 1
ATOM 713 N N . SER A 1 85 ? 9.732 7.930 -10.945 1.00 73.31 85 SER A N 1
ATOM 714 C CA . SER A 1 85 ? 9.404 8.656 -9.701 1.00 73.31 85 SER A CA 1
ATOM 715 C C . SER A 1 85 ? 8.250 9.657 -9.836 1.00 73.31 85 SER A C 1
ATOM 717 O O . SER A 1 85 ? 7.821 10.254 -8.849 1.00 73.31 85 SER A O 1
ATOM 719 N N . ASN A 1 86 ? 7.745 9.867 -11.053 1.00 76.19 86 ASN A N 1
ATOM 720 C CA . ASN A 1 86 ? 6.647 10.791 -11.306 1.00 76.19 86 ASN A CA 1
ATOM 721 C C . ASN A 1 86 ? 5.301 10.062 -11.173 1.00 76.19 86 ASN A C 1
ATOM 723 O O . ASN A 1 86 ? 5.007 9.144 -11.937 1.00 76.19 86 ASN A O 1
ATOM 727 N N . VAL A 1 87 ? 4.470 10.500 -10.222 1.00 75.12 87 VAL A N 1
ATOM 728 C CA . VAL A 1 87 ? 3.150 9.913 -9.939 1.00 75.12 87 VAL A CA 1
ATOM 729 C C . VAL A 1 87 ? 2.249 9.876 -11.174 1.00 75.12 87 VAL A C 1
ATOM 731 O O . VAL A 1 87 ? 1.550 8.885 -11.374 1.00 75.12 87 VAL A O 1
ATOM 734 N N . ASP A 1 88 ? 2.260 10.911 -12.012 1.00 75.94 88 ASP A N 1
ATOM 735 C CA . ASP A 1 88 ? 1.378 10.979 -13.179 1.00 75.94 88 ASP A CA 1
ATOM 736 C C . ASP A 1 88 ? 1.819 10.011 -14.280 1.00 75.94 88 ASP A C 1
ATOM 738 O O . ASP A 1 88 ? 0.982 9.332 -14.873 1.00 75.94 88 ASP A O 1
ATOM 742 N N . VAL A 1 89 ? 3.132 9.835 -14.456 1.00 71.44 89 VAL A N 1
ATOM 743 C CA . VAL A 1 89 ? 3.695 8.815 -15.357 1.00 71.44 89 VAL A CA 1
ATOM 744 C C . VAL A 1 89 ? 3.333 7.408 -14.873 1.00 71.44 89 VAL A C 1
ATOM 746 O O . VAL A 1 89 ? 2.912 6.566 -15.664 1.00 71.44 89 VAL A O 1
ATOM 749 N N . ILE A 1 90 ? 3.430 7.149 -13.565 1.00 78.69 90 ILE A N 1
ATOM 750 C CA . ILE A 1 90 ? 3.046 5.857 -12.972 1.00 78.69 90 ILE A CA 1
ATOM 751 C C . ILE A 1 90 ? 1.538 5.607 -13.139 1.00 78.69 90 ILE A C 1
ATOM 753 O O . ILE A 1 90 ? 1.127 4.497 -13.474 1.00 78.69 90 ILE A O 1
ATOM 757 N N . ARG A 1 91 ? 0.698 6.631 -12.940 1.00 78.56 91 ARG A N 1
ATOM 758 C CA . ARG A 1 91 ? -0.756 6.531 -13.149 1.00 78.56 91 ARG A CA 1
ATOM 759 C C . ARG A 1 91 ? -1.094 6.188 -14.590 1.00 78.56 91 ARG A C 1
ATOM 761 O O . ARG A 1 91 ? -1.908 5.295 -14.806 1.00 78.56 91 ARG A O 1
ATOM 768 N N . GLN A 1 92 ? -0.476 6.874 -15.547 1.00 76.31 92 GLN A N 1
ATOM 769 C CA . GLN A 1 92 ? -0.673 6.589 -16.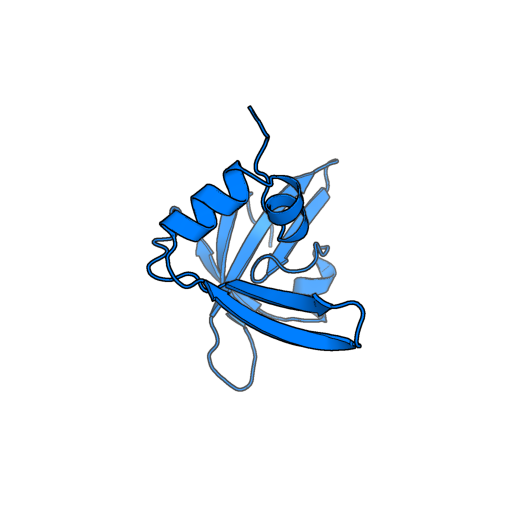962 1.00 76.31 92 GLN A CA 1
ATOM 770 C C . GLN A 1 92 ? -0.238 5.156 -17.284 1.00 76.31 92 GLN A C 1
ATOM 772 O O . GLN A 1 92 ? -0.986 4.427 -17.923 1.00 76.31 92 GLN A O 1
ATOM 777 N N . LEU A 1 93 ? 0.902 4.703 -16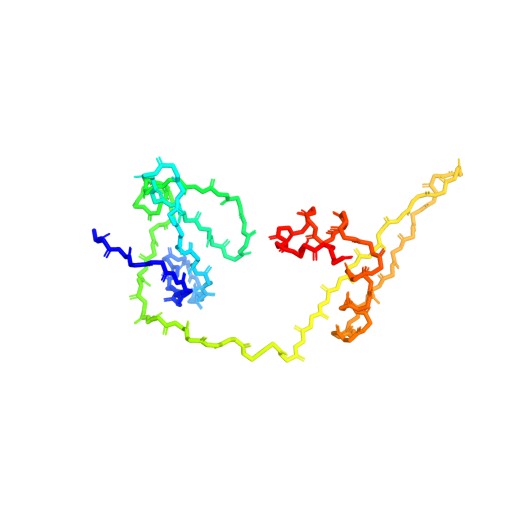.752 1.00 77.06 93 LEU A N 1
ATOM 778 C CA . LEU A 1 93 ? 1.362 3.323 -16.912 1.00 77.06 93 LEU A CA 1
ATOM 779 C C . LEU A 1 93 ? 0.344 2.306 -16.378 1.00 77.06 93 LEU A C 1
ATOM 781 O O . LEU A 1 93 ? 0.046 1.332 -17.059 1.00 77.06 93 LEU A O 1
ATOM 785 N N . PHE A 1 94 ? -0.243 2.537 -15.204 1.00 84.06 94 PHE A N 1
ATOM 786 C CA . PHE A 1 94 ? -1.278 1.655 -14.648 1.00 84.06 94 PHE A CA 1
ATOM 787 C C . PHE A 1 94 ? -2.602 1.689 -15.412 1.00 84.06 94 PHE A C 1
ATOM 789 O O . PHE A 1 94 ? -3.328 0.695 -15.404 1.00 84.06 94 PHE A O 1
ATOM 796 N N . GLN A 1 95 ? -2.939 2.814 -16.042 1.00 78.88 95 GLN A N 1
ATOM 797 C CA . GLN A 1 95 ? -4.095 2.897 -16.933 1.00 78.88 95 GLN A CA 1
ATOM 798 C C . GLN A 1 95 ? -3.849 2.115 -18.225 1.00 78.88 95 GLN A C 1
ATOM 800 O O . GLN A 1 95 ? -4.737 1.390 -18.665 1.00 78.88 95 GLN A O 1
ATOM 805 N N . THR A 1 96 ? -2.649 2.232 -18.797 1.00 76.50 96 THR A N 1
ATOM 806 C CA . THR A 1 96 ? -2.254 1.536 -20.027 1.00 76.50 96 THR A CA 1
ATOM 807 C C . THR A 1 96 ? -2.080 0.033 -19.813 1.00 76.50 96 THR A C 1
ATOM 809 O O . THR A 1 96 ? -2.473 -0.747 -20.674 1.00 76.50 96 THR A O 1
ATOM 812 N N . PHE A 1 97 ? -1.544 -0.380 -18.659 1.00 75.19 97 PHE A N 1
ATOM 813 C CA . PHE A 1 97 ? -1.268 -1.779 -18.309 1.00 75.19 97 PHE A CA 1
ATOM 814 C C . PHE A 1 97 ? -1.960 -2.169 -16.990 1.00 75.19 97 PHE A C 1
ATOM 816 O O . PHE A 1 97 ? -1.327 -2.233 -15.924 1.00 75.19 97 PHE A O 1
ATOM 823 N N . PRO A 1 98 ? -3.280 -2.435 -17.016 1.00 73.25 98 PRO A N 1
ATOM 824 C CA . PRO A 1 98 ? -4.054 -2.741 -15.815 1.00 73.25 98 PRO A CA 1
ATOM 825 C C . PRO A 1 98 ? -3.590 -4.009 -15.083 1.00 73.25 98 PRO A C 1
ATOM 827 O O . PRO A 1 98 ? -3.826 -4.167 -13.888 1.00 73.25 98 PRO A O 1
ATOM 830 N N . GLU A 1 99 ? -2.954 -4.955 -15.769 1.00 69.69 99 GLU A N 1
ATOM 831 C CA . GLU A 1 99 ? -2.323 -6.141 -15.182 1.00 69.69 99 GLU A CA 1
ATOM 832 C C . GLU A 1 99 ? -1.163 -5.797 -14.246 1.00 69.69 99 GLU A C 1
ATOM 834 O O . GLU A 1 99 ? -1.090 -6.381 -13.166 1.00 69.69 99 GLU A O 1
ATOM 839 N N . VAL A 1 100 ? -0.334 -4.802 -14.579 1.00 71.12 100 VAL A N 1
ATOM 840 C CA . VAL A 1 100 ? 0.744 -4.320 -13.698 1.00 71.12 100 VAL A CA 1
ATOM 841 C C . VAL A 1 100 ? 0.140 -3.687 -12.451 1.00 71.12 100 VAL A C 1
ATOM 843 O O . VAL A 1 100 ? 0.546 -3.981 -11.326 1.00 71.12 100 VAL A O 1
ATOM 846 N N . ALA A 1 101 ? -0.906 -2.881 -12.637 1.00 73.06 101 ALA A N 1
ATOM 847 C CA . ALA A 1 101 ? -1.644 -2.305 -11.526 1.00 73.06 101 ALA A CA 1
ATOM 848 C C . ALA A 1 101 ? -2.230 -3.395 -10.608 1.00 73.06 101 ALA A C 1
ATOM 850 O O . ALA A 1 101 ? -2.078 -3.321 -9.387 1.00 73.06 101 ALA A O 1
ATOM 851 N N . ARG A 1 102 ? -2.856 -4.431 -11.181 1.00 67.75 102 ARG A N 1
ATOM 852 C CA . ARG A 1 102 ? -3.421 -5.569 -10.436 1.00 67.75 102 ARG A CA 1
ATOM 853 C C . ARG A 1 102 ? -2.355 -6.369 -9.691 1.00 67.75 102 ARG A C 1
ATOM 855 O O . ARG A 1 102 ? -2.583 -6.719 -8.535 1.00 67.75 102 ARG A O 1
ATOM 862 N N . ALA A 1 103 ? -1.206 -6.622 -10.318 1.00 66.44 103 ALA A N 1
ATOM 863 C CA . ALA A 1 103 ? -0.075 -7.312 -9.697 1.00 66.44 103 ALA A CA 1
ATOM 864 C C . ALA A 1 103 ? 0.465 -6.546 -8.477 1.00 66.44 103 ALA A C 1
ATOM 866 O O . ALA A 1 103 ? 0.832 -7.152 -7.476 1.00 66.44 103 ALA A O 1
ATOM 867 N N . LEU A 1 104 ? 0.415 -5.211 -8.517 1.00 67.50 104 LEU A N 1
ATOM 868 C CA . LEU A 1 104 ? 0.770 -4.326 -7.402 1.00 67.50 104 LEU A CA 1
ATOM 869 C C . LEU A 1 104 ? -0.387 -4.094 -6.407 1.00 67.50 104 LEU A C 1
ATOM 871 O O . LEU A 1 104 ? -0.340 -3.178 -5.587 1.00 67.50 104 LEU A O 1
ATOM 875 N N . GLY A 1 105 ? -1.446 -4.909 -6.471 1.00 60.44 105 GLY A N 1
ATOM 876 C CA . GLY A 1 105 ? -2.578 -4.868 -5.543 1.00 60.44 105 GLY A CA 1
ATOM 877 C C . GLY A 1 105 ? -3.599 -3.757 -5.814 1.00 60.44 105 GLY A C 1
ATOM 878 O O . GLY A 1 105 ? -4.526 -3.574 -5.019 1.00 60.44 105 GLY A O 1
ATOM 879 N N . SER A 1 106 ? -3.475 -3.028 -6.927 1.00 59.28 106 SER A N 1
ATOM 880 C CA . SER A 1 106 ? -4.428 -1.995 -7.329 1.00 59.28 106 SER A CA 1
ATOM 881 C C . SER A 1 106 ? -5.710 -2.615 -7.890 1.00 59.28 106 SER A C 1
ATOM 883 O O . SER A 1 106 ? -5.685 -3.443 -8.799 1.00 59.28 106 SER A O 1
ATOM 885 N N . LYS A 1 107 ? -6.868 -2.178 -7.382 1.00 56.44 107 LYS A N 1
ATOM 886 C CA . LYS A 1 107 ? -8.197 -2.575 -7.886 1.00 56.44 107 LYS A CA 1
ATOM 887 C C . LYS A 1 107 ? -8.639 -1.723 -9.088 1.00 56.44 107 LYS A C 1
ATOM 889 O O . LYS A 1 107 ? -9.820 -1.388 -9.187 1.00 56.44 107 LYS A O 1
ATOM 894 N N . ILE A 1 108 ? -7.721 -1.329 -9.976 1.00 52.25 108 ILE A N 1
ATOM 895 C CA . ILE A 1 108 ? -8.091 -0.605 -11.202 1.00 52.25 108 ILE A CA 1
ATOM 896 C C . ILE A 1 108 ? -8.913 -1.558 -12.073 1.00 52.25 108 ILE A C 1
ATOM 898 O O . ILE A 1 108 ? -8.422 -2.576 -12.557 1.00 52.25 108 ILE A O 1
ATOM 902 N N . ARG A 1 109 ? -10.201 -1.244 -12.228 1.00 42.91 109 ARG A N 1
ATOM 903 C CA . ARG A 1 109 ? -11.047 -1.852 -13.252 1.00 42.91 109 ARG A CA 1
ATOM 904 C C . ARG A 1 109 ? -10.770 -1.094 -14.544 1.00 42.91 109 ARG A C 1
ATOM 906 O O . ARG A 1 109 ? -10.991 0.116 -14.577 1.00 42.91 109 ARG A O 1
ATOM 913 N N . ALA A 1 110 ? -10.263 -1.790 -15.560 1.00 43.53 110 ALA A N 1
ATOM 914 C CA . ALA A 1 110 ? -10.283 -1.269 -16.921 1.00 43.53 110 ALA A CA 1
ATOM 915 C C . ALA A 1 110 ? -11.738 -0.889 -17.245 1.00 43.53 110 ALA A C 1
ATOM 917 O O . ALA A 1 110 ? -12.649 -1.669 -16.945 1.00 43.53 110 ALA A O 1
ATOM 918 N N . ARG A 1 111 ? -11.944 0.346 -17.706 1.00 42.59 111 ARG A N 1
ATOM 919 C CA . ARG A 1 111 ? -13.247 0.809 -18.191 1.00 42.59 111 ARG A CA 1
ATOM 920 C C . ARG A 1 111 ? -13.485 0.284 -19.592 1.00 42.59 111 ARG A C 1
ATOM 922 O O . ARG A 1 111 ? -12.494 0.243 -20.351 1.00 42.59 111 ARG A O 1
#

Secondary structure (DSSP, 8-state):
--PPSEEEEEEE-SSS--EEEEEEEEETTEEEEEETT---B-HHIIIIIS-EEEEEEES--------EEEEEE-TT--EEEEEE--HHHHHHHHHH-HHHHHHTT------